Protein 4TKC (pdb70)

Nearest PDB structures (foldseek):
  4pdt-assembly1_A  TM=1.005E+00  e=2.426E-24  Marasmius oreades
  3dzw-assembly1_A  TM=8.911E-01  e=3.370E-08  Narcissus pseudonarcissus
  1msa-assembly1_C  TM=8.892E-01  e=1.231E-07  Galanthus nivalis
  8a9m-assembly1_A  TM=8.196E-01  e=3.771E-08  Hippeastrum hybrid cultivar
  2d04-assembly3_E  TM=8.865E-01  e=3.796E-07  Molineria latifolia

Solvent-accessible surface area: 5626 Å² total; per-residue (Å²): 156,49,88,70,75,72,38,23,38,0,54,42,97,2,56,1,19,81,18,94,0,0,33,3,130,58,47,94,0,21,0,24,0,6,104,134,0,27,0,22,0,30,8,71,112,89,122,102,28,50,39,27,61,74,104,77,1,27,57,0,68,0,30,72,67,0,17,0,5,0,42,19,80,127,46,84,51,15,25,102,9,70,13,88,29,132,86,77,81,6,35,0,28,1,43,70,51,0,17,0,3,0,52,4,140,82,54,132,49,63,52,90,14,118,14,60,66,91

Organism: NCBI:txid181124

Foldseek 3Di:
DADEPDAFKAWAFRKAFARHWHAAPVRFWIFHQHPQRKTFIGGNVPRTQDIDPDPQWGMWGCHPQRKIFTAHPVRHTPDIQPRGDDQDTWMFGCYPQRKTFIAGPPRRTPGISPRSND

B-factor: mean 21.04, std 9.35, range [13.14, 131.83]

Sequence (118 aa):
SYVHPYGSTLPENGVIGRGYALISDSGRVEFRVTDEGNIQLFLDDSRKLWSVDGKNASFVKMQTDGNCVGYDPNGTAVWHTATNGDDHPYNLVCQNDGNLVVYAKGGKAVWHTNTAVV

Secondary structure (DSSP, 8-state):
--B-SSTTEEETTEEEETTEEEE-TTSSEEEEE-TTS-EEEEETTTEEEEEE-SS---EEEE-TTS-EEEE-TTS-EEEE-----S-PPPEEEE-TTS-EEEEEGGGEEEEE------

Structure (mmCIF, N/CA/C/O backbone):
data_4TKC
#
_entry.id   4TKC
#
_cell.length_a   58.420
_cell.length_b   58.420
_cell.length_c   57.732
_cell.angle_alpha   90.00
_cell.angle_beta   90.00
_cell.angle_gamma   120.00
#
_symmetry.space_group_name_H-M   'P 32 2 1'
#
loop_
_entity.id
_entity.type
_entity.pdbx_description
1 polymer 'Mannose recognizing lectin'
2 non-polymer beta-D-mannopyranose
3 non-polymer GLYCEROL
4 non-polymer alpha-D-mannopyranose
5 water water
#
loop_
_atom_site.group_PDB
_atom_site.id
_atom_site.type_symbol
_atom_site.label_atom_id
_atom_site.label_alt_id
_atom_site.label_comp_id
_atom_site.label_asym_id
_atom_site.label_entity_id
_atom_site.label_seq_id
_atom_site.pdbx_PDB_ins_code
_atom_site.Cartn_x
_atom_site.Cartn_y
_atom_site.Cartn_z
_atom_site.occupancy
_atom_site.B_iso_or_equiv
_atom_site.auth_seq_id
_atom_site.auth_comp_id
_atom_site.auth_asym_id
_atom_site.auth_atom_id
_atom_site.pdbx_PDB_model_num
ATOM 1 N N . SER A 1 2 ? -1.096 13.548 21.315 1.00 56.59 1 SER A N 1
ATOM 2 C CA . SER A 1 2 ? -0.654 14.878 20.841 1.00 36.40 1 SER A CA 1
ATOM 3 C C . SER A 1 2 ? 0.448 15.405 21.741 1.00 26.97 1 SER A C 1
ATOM 4 O O . SER A 1 2 ? 0.621 14.967 22.877 1.00 39.81 1 SER A O 1
ATOM 7 N N . TYR A 1 3 ? 1.138 16.401 21.229 1.00 18.25 2 TYR A N 1
ATOM 8 C CA . TYR A 1 3 ? 2.311 16.924 21.867 1.00 18.29 2 TYR A CA 1
ATOM 9 C C . TYR A 1 3 ? 2.021 18.255 22.496 1.00 19.12 2 TYR A C 1
ATOM 10 O O . TYR A 1 3 ? 1.255 19.086 22.011 1.00 20.05 2 TYR A O 1
ATOM 19 N N . VAL A 1 4 ? 2.516 18.368 23.724 1.00 15.57 3 VAL A N 1
ATOM 20 C CA . VAL A 1 4 ? 2.446 19.634 24.424 1.00 15.03 3 VAL A CA 1
ATOM 21 C C . VAL A 1 4 ? 3.530 20.617 23.908 1.00 14.68 3 VAL A C 1
ATOM 22 O O . VAL A 1 4 ? 4.653 20.227 23.645 1.00 14.88 3 VAL A O 1
ATOM 26 N N . HIS A 1 5 ? 3.181 21.902 23.857 1.00 15.52 4 HIS A N 1
ATOM 27 C CA . HIS A 1 5 ? 4.050 22.941 23.324 1.00 15.33 4 HIS A CA 1
ATOM 28 C C . HIS A 1 5 ? 4.436 23.979 24.387 1.00 16.28 4 HIS A C 1
ATOM 29 O O . HIS A 1 5 ? 3.708 24.948 24.588 1.00 19.26 4 HIS A O 1
ATOM 36 N N . PRO A 1 6 ? 5.602 23.768 25.059 1.00 14.26 5 PRO A N 1
ATOM 37 C CA . PRO A 1 6 ? 5.945 24.668 26.178 1.00 13.73 5 PRO A CA 1
ATOM 38 C C . PRO A 1 6 ? 6.645 25.927 25.720 1.00 13.93 5 PRO A C 1
ATOM 39 O O . PRO A 1 6 ? 6.944 26.803 26.523 1.00 15.64 5 PRO A O 1
ATOM 43 N N . TYR A 1 7 ? 6.902 26.005 24.401 1.00 15.26 6 TYR A N 1
ATOM 44 C CA . TYR A 1 7 ? 7.824 27.001 23.862 1.00 15.54 6 TYR A CA 1
ATOM 45 C C . TYR A 1 7 ? 7.315 27.722 22.612 1.00 14.23 6 TYR A C 1
ATOM 46 O O . TYR A 1 7 ? 8.088 28.484 22.005 1.00 16.73 6 TYR A O 1
ATOM 55 N N . GLY A 1 8 ? 6.065 27.491 22.218 1.00 14.70 7 GLY A N 1
ATOM 56 C CA . GLY A 1 8 ? 5.622 27.948 20.878 1.00 14.42 7 GLY A CA 1
ATOM 57 C C . GLY A 1 8 ? 6.543 27.371 19.792 1.00 13.65 7 GLY A C 1
ATOM 58 O O . GLY A 1 8 ? 6.832 26.184 19.753 1.00 15.76 7 GLY A O 1
ATOM 59 N N . SER A 1 9 ? 7.086 28.278 18.981 1.00 15.08 8 SER A N 1
ATOM 60 C CA . SER A 1 9 ? 7.945 27.869 17.865 1.00 14.64 8 SER A CA 1
ATOM 61 C C . SER A 1 9 ? 9.431 27.705 18.142 1.00 13.61 8 SER A C 1
ATOM 62 O O . SER A 1 9 ? 10.189 27.138 17.353 1.00 15.11 8 SER A O 1
ATOM 65 N N . THR A 1 10 ? 9.869 28.181 19.312 1.00 14.87 9 THR A N 1
ATOM 66 C CA . THR A 1 10 ? 11.268 28.484 19.472 1.00 14.79 9 THR A CA 1
ATOM 67 C C . THR A 1 10 ? 11.887 27.935 20.765 1.00 14.94 9 THR A C 1
ATOM 68 O O . THR A 1 10 ? 11.355 28.170 21.867 1.00 16.62 9 THR A O 1
ATOM 72 N N . LEU A 1 11 ? 12.971 27.181 20.627 1.00 14.28 10 LEU A N 1
ATOM 73 C CA . LEU A 1 11 ? 13.753 26.653 21.747 1.00 14.92 10 LEU A CA 1
ATOM 74 C C . LEU A 1 11 ? 14.934 27.571 21.984 1.00 13.71 10 LEU A C 1
ATOM 75 O O . LEU A 1 11 ? 15.869 27.589 21.205 1.00 15.95 10 LEU A O 1
ATOM 80 N N . PRO A 1 12 ? 14.862 28.432 22.996 1.00 14.92 11 PRO A N 1
ATOM 81 C CA . PRO A 1 12 ? 15.999 29.294 23.336 1.00 15.37 11 PRO A CA 1
ATOM 82 C C . PRO A 1 12 ? 17.106 28.552 24.117 1.00 14.08 11 PRO A C 1
ATOM 83 O O . PRO A 1 12 ? 16.967 27.366 24.394 1.00 15.20 11 PRO A O 1
ATOM 87 N N . GLU A 1 13 ? 18.238 29.224 24.336 1.00 14.78 12 GLU A N 1
ATOM 88 C CA . GLU A 1 13 ? 19.283 28.671 25.216 1.00 14.46 12 GLU A CA 1
ATOM 89 C C . GLU A 1 13 ? 18.712 28.217 26.555 1.00 13.93 12 GLU A C 1
ATOM 90 O O . GLU A 1 13 ? 17.808 28.850 27.093 1.00 15.86 12 GLU A O 1
ATOM 96 N N . ASN A 1 14 ? 19.168 27.033 26.900 1.00 14.49 13 ASN A N 1
ATOM 97 C CA . ASN A 1 14 ? 18.668 26.280 28.083 1.00 15.78 13 ASN A CA 1
ATOM 98 C C . ASN A 1 14 ? 17.298 25.671 27.890 1.00 15.98 13 ASN A C 1
ATOM 99 O O . ASN A 1 14 ? 16.721 25.094 28.794 1.00 16.48 13 ASN A O 1
ATOM 104 N N . GLY A 1 15 ? 16.751 25.785 26.692 1.00 14.26 14 GLY A N 1
ATOM 105 C CA . GLY A 1 15 ? 15.495 25.154 26.410 1.00 14.48 14 GLY A CA 1
ATOM 106 C C . GLY A 1 15 ? 15.639 23.650 26.208 1.00 13.94 14 GLY A C 1
ATOM 107 O O . GLY A 1 15 ? 16.524 23.203 25.465 1.00 15.46 14 GLY A O 1
ATOM 108 N N . VAL A 1 16 ? 14.632 22.891 26.650 1.00 13.45 15 VAL A N 1
ATOM 109 C CA . VAL A 1 16 ? 14.626 21.462 26.506 1.00 14.22 15 VAL A CA 1
ATOM 110 C C . VAL A 1 16 ? 13.253 20.958 26.122 1.00 14.31 15 VAL A C 1
ATOM 111 O O . VAL A 1 16 ? 12.236 21.339 26.708 1.00 14.73 15 VAL A O 1
ATOM 115 N N . ILE A 1 17 ? 13.244 20.128 25.062 1.00 14.06 16 ILE A N 1
ATOM 116 C CA . ILE A 1 17 ? 12.048 19.364 24.671 1.00 16.03 16 ILE A CA 1
ATOM 117 C C . ILE A 1 17 ? 12.195 17.892 25.019 1.00 15.52 16 ILE A C 1
ATOM 118 O O . ILE A 1 17 ? 13.125 17.241 24.538 1.00 15.92 16 ILE A O 1
ATOM 123 N N . GLY A 1 18 ? 11.340 17.367 25.912 1.00 13.94 17 GLY A N 1
ATOM 124 C CA . GLY A 1 18 ? 11.372 15.957 26.168 1.00 13.95 17 GLY A CA 1
ATOM 125 C C . GLY A 1 18 ? 10.293 15.165 25.450 1.00 14.24 17 GLY A C 1
ATOM 126 O O . GLY A 1 18 ? 9.617 15.720 24.567 1.00 15.26 17 GLY A O 1
ATOM 127 N N . ARG A 1 19 ? 10.219 13.864 25.693 1.00 13.98 18 ARG A N 1
ATOM 128 C CA . ARG A 1 19 ? 9.258 12.966 25.026 1.00 14.22 18 ARG A CA 1
ATOM 129 C C . ARG A 1 19 ? 7.832 13.394 25.299 1.00 15.53 18 ARG A C 1
ATOM 130 O O . ARG A 1 19 ? 7.476 13.656 26.481 1.00 17.04 18 ARG A O 1
ATOM 138 N N . GLY A 1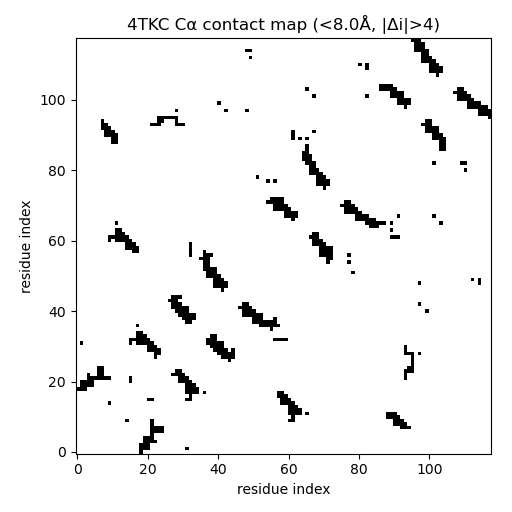 20 ? 7.063 13.541 24.213 1.00 14.71 19 GLY A N 1
ATOM 139 C CA . GLY A 1 20 ? 5.699 14.030 24.301 1.00 16.93 19 GLY A CA 1
ATOM 140 C C . GLY A 1 20 ? 5.542 15.550 24.162 1.00 15.27 19 GLY A C 1
ATOM 141 O O . GLY A 1 20 ? 4.437 16.068 24.336 1.00 16.73 19 GLY A O 1
ATOM 142 N N . TYR A 1 21 ? 6.665 16.252 23.968 1.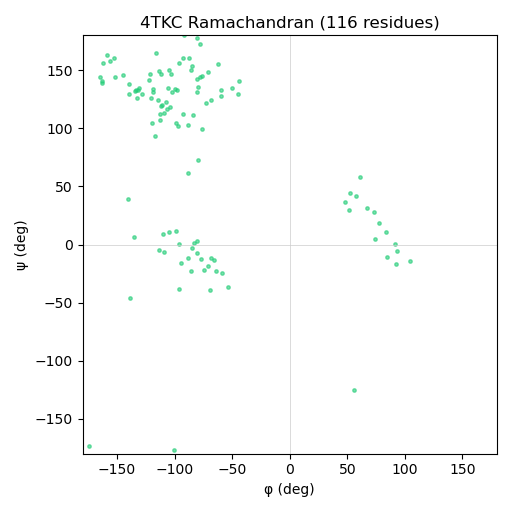00 13.98 20 TYR A N 1
ATOM 143 C CA . TYR A 1 21 ? 6.670 17.693 23.809 1.00 15.13 20 TYR A CA 1
ATOM 144 C C . TYR A 1 21 ? 7.184 18.020 22.400 1.00 14.40 20 TYR A C 1
ATOM 145 O O . TYR A 1 21 ? 7.893 17.208 21.800 1.00 15.39 20 TYR A O 1
ATOM 154 N N . ALA A 1 22 ? 6.956 19.261 22.004 1.00 15.89 21 ALA A N 1
ATOM 155 C CA . ALA A 1 22 ? 7.286 19.682 20.612 1.00 15.67 21 ALA A CA 1
ATOM 156 C C . ALA A 1 22 ? 7.355 21.187 20.498 1.00 14.04 21 ALA A C 1
ATOM 157 O O . ALA A 1 22 ? 6.674 21.900 21.264 1.00 15.41 21 ALA A O 1
ATOM 159 N N . LEU A 1 23 ? 8.100 21.680 19.492 1.00 15.77 22 LEU A N 1
ATOM 160 C CA . LEU A 1 23 ? 7.907 23.041 19.002 1.00 14.54 22 LEU A CA 1
ATOM 161 C C . LEU A 1 23 ? 6.781 22.968 17.957 1.00 14.84 22 LEU A C 1
ATOM 162 O O . LEU A 1 23 ? 6.643 21.950 17.284 1.00 16.60 22 LEU A O 1
ATOM 167 N N . ILE A 1 24 ? 6.043 24.065 17.839 1.00 14.78 23 ILE A N 1
ATOM 168 C CA . ILE A 1 24 ? 4.970 24.186 1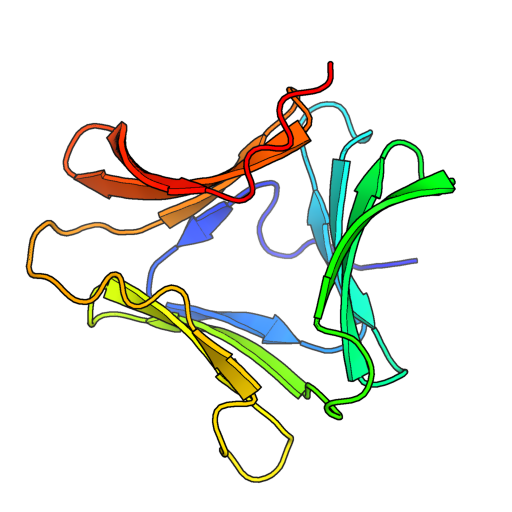6.845 1.00 15.78 23 ILE A CA 1
ATOM 169 C C . ILE A 1 24 ? 5.086 25.534 16.145 1.00 15.43 23 ILE A C 1
ATOM 170 O O . ILE A 1 24 ? 5.378 26.552 16.736 1.00 16.59 23 ILE A O 1
ATOM 175 N N . SER A 1 25 ? 4.992 25.494 14.813 1.00 15.39 24 SER A N 1
ATOM 176 C CA . SER A 1 25 ? 4.950 26.733 14.018 1.00 17.53 24 SER A CA 1
ATOM 177 C C . SER A 1 25 ? 3.715 27.557 14.381 1.00 15.59 24 SER A C 1
ATOM 178 O O . SER A 1 25 ? 2.676 27.007 14.802 1.00 16.90 24 SER A O 1
ATOM 181 N N . ASP A 1 26 ? 3.813 28.865 14.149 1.00 15.70 25 ASP A N 1
ATOM 182 C CA . ASP A 1 26 ? 2.682 29.755 14.355 1.00 16.71 25 ASP A CA 1
ATOM 183 C C . ASP A 1 26 ? 1.445 29.275 13.599 1.00 17.30 25 ASP A C 1
ATOM 184 O O . ASP A 1 26 ? 0.317 29.385 14.067 1.00 18.00 25 ASP A O 1
ATOM 189 N N . SER A 1 27 ? 1.679 28.721 12.416 1.00 18.70 26 SER A N 1
ATOM 190 C CA . SER A 1 27 ? 0.611 28.239 11.551 1.00 18.64 26 SER A CA 1
ATOM 191 C C . SER A 1 27 ? -0.065 26.985 12.076 1.00 19.62 26 SER A C 1
ATOM 192 O O . SER A 1 27 ? -1.158 26.633 11.620 1.00 20.33 26 SER A O 1
ATOM 195 N N . GLY A 1 28 ? 0.605 26.279 12.996 1.00 16.56 27 GLY A N 1
ATOM 196 C CA . GLY A 1 28 ? 0.110 24.976 13.416 1.00 17.55 27 GLY A CA 1
ATOM 197 C C . GLY A 1 28 ? 0.513 23.796 12.543 1.00 15.80 27 GLY A C 1
ATOM 198 O O . GLY A 1 28 ? 0.221 22.639 12.890 1.00 17.65 27 GLY A O 1
ATOM 199 N N . ARG A 1 29 ? 1.084 24.079 11.359 1.00 17.18 28 ARG A N 1
ATOM 200 C CA . ARG A 1 29 ? 1.316 23.017 10.351 1.00 15.96 28 ARG A CA 1
ATOM 201 C C . ARG A 1 29 ? 2.626 22.276 10.542 1.00 15.80 28 ARG A C 1
ATOM 202 O O . ARG A 1 29 ? 2.732 21.123 10.143 1.00 18.23 28 ARG A O 1
ATOM 210 N N . VAL A 1 30 ? 3.593 22.896 11.216 1.00 17.32 29 VAL A N 1
ATOM 211 C CA . VAL A 1 30 ? 4.933 22.332 11.257 1.00 17.11 29 VAL A CA 1
ATOM 212 C C . VAL A 1 30 ? 5.273 22.077 12.735 1.00 14.54 29 VAL A C 1
ATOM 213 O O . VAL A 1 30 ? 5.131 22.986 13.540 1.00 16.05 29 VAL A O 1
ATOM 217 N N . GLU A 1 31 ? 5.658 20.840 13.042 1.00 16.83 30 GLU A N 1
ATOM 218 C CA . GLU A 1 31 ? 5.858 20.418 14.432 1.00 15.94 30 GLU A CA 1
ATOM 219 C C . GLU A 1 31 ? 7.160 19.646 14.511 1.00 14.87 30 GLU A C 1
ATOM 220 O O . GLU A 1 31 ? 7.379 18.643 13.814 1.00 16.38 30 GLU A O 1
ATOM 226 N N . PHE A 1 32 ? 7.967 20.018 15.513 1.00 15.20 31 PHE A N 1
ATOM 227 C CA . PHE A 1 32 ? 9.252 19.405 15.782 1.00 13.93 31 PHE A CA 1
ATOM 228 C C . PHE A 1 32 ? 9.109 18.667 17.118 1.00 14.42 31 PHE A C 1
ATOM 229 O O . PHE A 1 32 ? 9.055 19.267 18.209 1.00 16.30 31 PHE A O 1
ATOM 237 N N . ARG A 1 33 ? 9.054 17.345 17.018 1.00 15.08 32 ARG A N 1
ATOM 238 C CA . ARG A 1 33 ? 8.638 16.477 18.121 1.00 16.11 32 ARG A CA 1
ATOM 239 C C . ARG A 1 33 ? 9.776 15.644 18.649 1.00 15.67 32 ARG A C 1
ATOM 240 O O . ARG A 1 33 ? 10.591 15.116 17.885 1.00 16.17 32 ARG A O 1
ATOM 248 N N . VAL A 1 34 ? 9.738 15.375 19.965 1.00 15.60 33 VAL A N 1
ATOM 249 C CA . VAL A 1 34 ? 10.486 14.253 20.516 1.00 16.58 33 VAL A CA 1
ATOM 250 C C . VAL A 1 34 ? 9.447 13.216 20.976 1.00 17.66 33 VAL A C 1
ATOM 251 O O . VAL A 1 34 ? 8.514 13.552 21.729 1.00 17.20 33 VAL A O 1
ATOM 255 N N . THR A 1 35 ? 9.514 12.014 20.388 1.00 18.31 34 THR A N 1
ATOM 256 C CA . THR A 1 35 ? 8.425 11.040 20.525 1.00 16.69 34 THR A CA 1
ATOM 257 C C . THR A 1 35 ? 8.656 10.092 21.681 1.00 18.36 34 THR A C 1
ATOM 258 O O . THR A 1 35 ? 9.798 9.894 22.120 1.00 18.27 34 THR A O 1
ATOM 262 N N . ASP A 1 36 ? 7.571 9.467 22.132 1.00 19.77 35 ASP A N 1
ATOM 263 C CA . ASP A 1 36 ? 7.677 8.449 23.194 1.00 20.36 35 ASP A CA 1
ATOM 264 C C . ASP A 1 36 ? 8.496 7.253 22.696 1.00 22.33 35 ASP A C 1
ATOM 265 O O . ASP A 1 36 ? 9.097 6.550 23.488 1.00 28.10 35 ASP A O 1
ATOM 270 N N . GLU A 1 37 ? 8.565 7.083 21.370 1.00 23.10 36 GLU A N 1
ATOM 271 C CA . GLU A 1 37 ? 9.372 6.035 20.753 1.00 21.26 36 GLU A CA 1
ATOM 272 C C . GLU A 1 37 ? 10.864 6.461 20.669 1.00 24.18 36 GLU A C 1
ATOM 273 O O . GLU A 1 37 ? 11.694 5.708 20.177 1.00 30.06 36 GLU A O 1
ATOM 279 N N . GLY A 1 38 ? 11.199 7.641 21.204 1.00 18.48 37 GLY A N 1
ATOM 280 C CA . GLY A 1 38 ? 12.578 8.139 21.194 1.00 20.23 37 GLY A CA 1
ATOM 281 C C . GLY A 1 38 ? 13.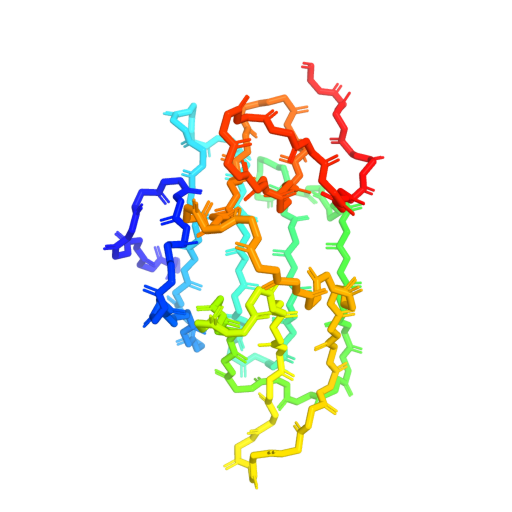068 8.618 19.837 1.00 16.91 37 GLY A C 1
ATOM 282 O O . GLY A 1 38 ? 14.274 8.679 19.576 1.00 17.49 37 GLY A O 1
ATOM 283 N N . ASN A 1 39 ? 12.131 9.075 19.016 1.00 15.99 38 ASN A N 1
ATOM 284 C CA . ASN A 1 39 ? 12.541 9.696 17.778 1.00 16.45 38 ASN A CA 1
ATOM 285 C C . ASN A 1 39 ? 12.423 11.212 17.783 1.00 16.50 38 ASN A C 1
ATOM 286 O O . ASN A 1 39 ? 11.603 11.777 18.505 1.00 19.09 38 ASN A O 1
ATOM 291 N N . ILE A 1 40 ? 13.293 11.858 17.012 1.00 16.67 39 ILE A N 1
ATOM 292 C CA . ILE A 1 40 ? 13.301 13.303 16.851 1.00 16.35 39 ILE A CA 1
ATOM 293 C C . ILE A 1 40 ? 12.819 13.613 15.418 1.00 17.60 39 ILE A C 1
ATOM 294 O O . ILE A 1 40 ? 13.440 13.193 14.426 1.00 17.22 39 ILE A O 1
ATOM 299 N N . GLN A 1 41 ? 11.646 14.238 15.332 1.00 16.21 40 GLN A N 1
ATOM 300 C CA . GLN A 1 41 ? 10.943 14.272 14.020 1.00 16.16 40 GLN A CA 1
ATOM 301 C C . GLN A 1 41 ? 10.302 15.620 13.765 1.00 16.56 40 GLN A C 1
ATOM 302 O O . GLN A 1 41 ? 9.622 16.192 14.616 1.00 19.74 40 GLN A O 1
ATOM 308 N N . LEU A 1 42 ? 10.449 16.057 12.511 1.00 18.74 41 LEU A N 1
ATOM 309 C CA . LEU A 1 42 ? 9.866 17.293 12.033 1.00 17.19 41 LEU A CA 1
ATOM 310 C C . LEU A 1 42 ? 8.772 16.870 11.058 1.00 15.76 41 LEU A C 1
ATOM 311 O O . LEU A 1 42 ? 9.056 16.287 9.987 1.00 15.36 41 LEU A O 1
ATOM 316 N N . PHE A 1 43 ? 7.532 17.250 11.353 1.00 16.59 42 PHE A N 1
ATOM 317 C CA . PHE A 1 43 ? 6.360 16.836 10.571 1.00 16.62 42 PHE A CA 1
ATOM 318 C C . PHE A 1 43 ? 5.605 18.042 10.035 1.00 13.66 42 PHE A C 1
ATOM 319 O O . PHE A 1 43 ? 5.505 19.100 10.650 1.00 17.52 42 PHE A O 1
ATOM 327 N N . LEU A 1 44 ? 5.130 17.880 8.808 1.00 16.50 43 LEU A N 1
ATOM 328 C CA . LEU A 1 44 ? 4.166 18.793 8.176 1.00 17.79 43 LEU A CA 1
ATOM 329 C C . LEU A 1 44 ? 2.763 18.170 8.210 1.00 18.17 43 LEU A C 1
ATOM 330 O O . LEU A 1 44 ? 2.567 17.045 7.708 1.00 19.52 43 LEU A O 1
ATOM 335 N N . ASP A 1 45 ? 1.783 18.953 8.659 1.00 20.10 44 ASP A N 1
ATOM 336 C CA . ASP A 1 45 ? 0.376 18.549 8.701 1.00 17.36 44 ASP A CA 1
ATOM 337 C C . ASP A 1 45 ? 0.135 17.173 9.316 1.00 20.66 44 ASP A C 1
ATOM 338 O O . ASP A 1 45 ? -0.762 16.453 8.882 1.00 21.29 44 ASP A O 1
ATOM 343 N N . ASP A 1 46 ? 0.922 16.831 10.343 1.00 21.78 45 ASP A N 1
ATOM 344 C CA . ASP A 1 46 ? 0.789 15.539 11.039 1.00 21.23 45 ASP A CA 1
ATOM 345 C C . ASP A 1 46 ? 0.790 14.365 10.032 1.00 25.31 45 ASP A C 1
ATOM 346 O O . ASP A 1 46 ? 0.328 13.278 10.338 1.00 39.15 45 ASP A O 1
ATOM 351 N N . SER A 1 47 ? 1.475 14.557 8.909 1.00 20.21 46 SER A N 1
ATOM 352 C CA . SER A 1 47 ? 1.363 13.635 7.786 1.00 29.20 46 SER A CA 1
ATOM 353 C C . SER A 1 47 ? 2.739 13.367 7.146 1.00 26.14 46 SER A C 1
ATOM 354 O O . SER A 1 47 ? 3.141 12.219 6.931 1.00 31.33 46 SER A O 1
ATOM 357 N N . ARG A 1 48 ? 3.493 14.427 6.921 1.00 21.67 47 ARG A N 1
ATOM 358 C CA . ARG A 1 48 ? 4.706 14.342 6.090 1.00 22.27 47 ARG A CA 1
ATOM 359 C C . ARG A 1 48 ? 5.963 14.566 6.944 1.00 18.67 47 ARG A C 1
ATOM 360 O O . ARG A 1 48 ? 6.141 15.634 7.505 1.00 21.22 47 ARG A O 1
ATOM 368 N N . LYS A 1 49 ? 6.767 13.509 7.099 1.00 20.80 48 LYS A N 1
ATOM 369 C CA . LYS A 1 49 ? 8.027 13.572 7.853 1.00 22.46 48 LYS A CA 1
ATOM 370 C C . LYS A 1 49 ? 9.087 14.277 7.021 1.00 18.94 48 LYS A C 1
ATOM 371 O O . LYS A 1 49 ? 9.603 13.735 6.038 1.00 25.16 48 LYS A O 1
ATOM 377 N N . LEU A 1 50 ? 9.281 15.548 7.322 1.00 18.80 49 LEU A N 1
ATOM 378 C CA . LEU A 1 50 ? 10.245 16.387 6.612 1.00 19.23 49 LEU A CA 1
ATOM 379 C C . LEU A 1 50 ? 11.688 15.995 6.891 1.00 18.86 49 LEU A C 1
ATOM 380 O O . LEU A 1 50 ? 12.573 16.095 6.047 1.00 19.58 49 LEU A O 1
ATOM 385 N N . TRP A 1 51 ? 11.940 15.646 8.158 1.00 16.90 50 TRP A N 1
ATOM 386 C CA . TRP A 1 51 ? 13.298 15.444 8.644 1.00 17.47 50 TRP A CA 1
ATOM 387 C C . TRP A 1 51 ? 13.204 14.672 9.940 1.00 17.46 50 TRP A C 1
ATOM 388 O O . TRP A 1 51 ? 12.232 14.832 10.664 1.00 18.03 50 TRP A O 1
ATOM 399 N N . SER A 1 52 ? 14.130 13.736 10.135 1.00 19.41 51 SER A N 1
ATOM 400 C CA . SER A 1 52 ? 14.138 13.005 11.399 1.00 15.65 51 SER A CA 1
ATOM 401 C C . SER A 1 52 ? 15.474 12.416 11.761 1.00 17.30 51 SER A C 1
ATOM 402 O O . SER A 1 52 ? 16.332 12.232 10.942 1.00 21.64 51 SER A O 1
ATOM 405 N N . VAL A 1 53 ? 15.618 12.172 13.080 1.00 17.27 52 VAL A N 1
ATOM 406 C CA . VAL A 1 53 ? 16.654 11.283 13.622 1.00 18.81 52 VAL A CA 1
ATOM 407 C C . VAL A 1 53 ? 15.914 10.163 14.363 1.00 18.75 52 VAL A C 1
ATOM 408 O O . VAL A 1 53 ? 15.360 10.371 15.441 1.00 17.75 52 VAL A O 1
ATOM 412 N N . ASP A 1 54 ? 15.869 8.988 13.752 1.00 19.22 53 ASP A N 1
ATOM 413 C CA . ASP A 1 54 ? 15.050 7.888 14.243 1.00 19.92 53 ASP A CA 1
ATOM 414 C C . ASP A 1 54 ? 15.930 6.749 14.724 1.00 18.22 53 ASP A C 1
ATOM 415 O O . ASP A 1 54 ? 17.057 6.617 14.295 1.00 20.03 53 ASP A O 1
ATOM 420 N N . GLY A 1 55 ? 15.449 6.015 15.722 1.00 17.54 54 GLY A N 1
ATOM 421 C CA . GLY A 1 55 ? 16.101 4.787 16.120 1.00 20.44 54 GLY A CA 1
ATOM 422 C C . GLY A 1 55 ? 17.123 4.910 17.245 1.00 19.27 54 GLY A C 1
ATOM 423 O O . GLY A 1 55 ? 17.829 3.950 17.535 1.00 21.42 54 GLY A O 1
ATOM 424 N N . LYS A 1 56 ? 17.393 6.142 17.658 1.00 18.16 55 LYS A N 1
ATOM 425 C CA . LYS A 1 56 ? 18.445 6.361 18.666 1.00 19.09 55 LYS A CA 1
ATOM 426 C C . LYS A 1 56 ? 18.008 6.553 20.128 1.00 15.92 55 LYS A C 1
ATOM 427 O O . LYS A 1 56 ? 18.853 6.840 20.974 1.00 18.54 55 LYS A O 1
ATOM 433 N N . ASN A 1 57 ? 16.742 6.274 20.430 1.00 15.69 56 ASN A N 1
ATOM 434 C CA . ASN A 1 57 ? 16.270 6.338 21.837 1.00 15.84 56 ASN A CA 1
ATOM 435 C C . ASN A 1 57 ? 16.507 7.721 22.442 1.00 16.58 56 ASN A C 1
ATOM 436 O O . ASN A 1 57 ? 16.896 7.844 23.626 1.00 17.18 56 ASN A O 1
ATOM 441 N N . ALA A 1 58 ? 16.238 8.776 21.673 1.00 17.19 57 ALA A N 1
ATOM 442 C CA . ALA A 1 58 ? 16.317 10.130 22.193 1.00 16.53 57 ALA A CA 1
ATOM 443 C C . ALA A 1 58 ? 15.354 10.331 23.363 1.00 14.52 57 ALA A C 1
ATOM 444 O O . ALA A 1 58 ? 14.189 9.896 23.306 1.00 17.19 57 ALA A O 1
ATOM 446 N N . SER A 1 59 ? 15.882 10.944 24.438 1.00 14.86 58 SER A N 1
ATOM 447 C CA . SER A 1 59 ? 15.076 11.377 25.564 1.00 15.65 58 SER A CA 1
ATOM 448 C C . SER A 1 59 ? 14.694 12.861 25.471 1.00 14.51 58 SER A C 1
ATOM 449 O O . SER A 1 59 ? 13.601 13.271 25.884 1.00 16.13 58 SER A O 1
ATOM 452 N N . PHE A 1 60 ? 15.615 13.690 25.006 1.00 14.14 59 PHE A N 1
ATOM 453 C CA . PHE A 1 60 ? 15.329 15.115 24.955 1.00 13.89 59 PHE A CA 1
ATOM 454 C C . PHE A 1 60 ? 16.266 15.806 23.940 1.00 13.52 59 PHE A C 1
ATOM 455 O O . PHE A 1 60 ? 17.342 15.293 23.656 1.00 13.80 59 PHE A O 1
ATOM 463 N N . VAL A 1 61 ? 15.864 17.016 23.553 1.00 13.63 60 VAL A N 1
ATOM 464 C CA . VAL A 1 61 ? 16.673 17.944 22.769 1.00 13.54 60 VAL A CA 1
ATOM 465 C C . VAL A 1 61 ? 16.904 19.225 23.578 1.00 13.24 60 VAL A C 1
ATOM 466 O O . VAL A 1 61 ? 15.962 19.745 24.171 1.00 15.31 60 VAL A O 1
ATOM 470 N N . LYS A 1 62 ? 18.147 19.702 23.608 1.00 13.74 61 LYS A N 1
ATOM 471 C CA . LYS A 1 62 ? 18.487 20.889 24.357 1.00 13.23 61 LYS A CA 1
ATOM 472 C C . LYS A 1 62 ? 19.242 21.843 23.430 1.00 13.65 61 LYS A C 1
ATOM 473 O O . LYS A 1 62 ? 20.290 21.473 22.866 1.00 15.38 61 LYS A O 1
ATOM 479 N N . MET A 1 63 ? 18.760 23.087 23.420 1.00 13.74 62 MET A N 1
ATOM 480 C CA . MET A 1 63 ? 19.459 24.199 22.768 1.00 14.54 62 MET A CA 1
ATOM 481 C C . MET A 1 63 ? 20.400 24.776 23.831 1.00 14.77 62 MET A C 1
ATOM 482 O O . MET A 1 63 ? 19.928 25.374 24.832 1.00 15.52 62 MET A O 1
ATOM 487 N N . GLN A 1 64 ? 21.674 24.466 23.740 1.00 13.65 63 GLN A N 1
ATOM 488 C CA . GLN A 1 64 ? 22.587 24.736 24.852 1.00 15.30 63 GLN A CA 1
ATOM 489 C C . GLN A 1 64 ? 23.191 26.130 24.827 1.00 15.83 63 GLN A C 1
ATOM 490 O O . GLN A 1 64 ? 23.373 26.750 23.749 1.00 16.08 63 GLN A O 1
ATOM 496 N N . THR A 1 65 ? 23.674 26.537 26.005 1.00 15.39 64 THR A N 1
ATOM 497 C CA . THR A 1 65 ? 24.349 27.816 26.107 1.00 17.58 64 THR A CA 1
ATOM 498 C C . THR A 1 65 ? 25.712 27.846 25.374 1.00 17.48 64 THR A C 1
ATOM 499 O O . THR A 1 65 ? 26.245 28.936 25.148 1.00 21.77 64 THR A O 1
ATOM 503 N N . ASP A 1 66 ? 26.245 26.690 24.948 1.00 15.37 65 ASP A N 1
ATOM 504 C CA . ASP A 1 66 ? 27.428 26.706 24.061 1.00 15.37 65 ASP A CA 1
ATOM 505 C C . ASP A 1 66 ? 27.119 26.912 22.571 1.00 16.77 65 ASP A C 1
ATOM 506 O O . ASP A 1 66 ? 28.059 26.966 21.780 1.00 20.55 65 ASP A O 1
ATOM 511 N N . GLY A 1 67 ? 25.828 27.084 22.245 1.00 16.28 66 GLY A N 1
ATOM 512 C CA . GLY A 1 67 ? 25.418 27.269 20.838 1.00 16.60 66 GLY A CA 1
ATOM 513 C C . GLY A 1 67 ? 25.057 25.971 20.171 1.00 15.75 66 GLY A C 1
ATOM 514 O O . GLY A 1 67 ? 24.619 25.988 19.020 1.00 17.34 66 GLY A O 1
ATOM 515 N N . ASN A 1 68 ? 25.453 24.849 20.738 1.00 14.26 67 ASN A N 1
ATOM 516 C CA . ASN A 1 68 ? 25.154 23.538 20.166 1.00 14.43 67 ASN A CA 1
ATOM 517 C C . ASN A 1 68 ? 23.734 23.127 20.490 1.00 14.53 67 ASN A C 1
ATOM 518 O O . ASN A 1 68 ? 23.315 23.294 21.630 1.00 16.59 67 ASN A O 1
ATOM 523 N N . CYS A 1 69 ? 23.002 22.602 19.507 1.00 13.97 68 CYS A N 1
ATOM 524 C CA . CYS A 1 69 ? 21.693 22.013 19.714 1.00 14.64 68 CYS A CA 1
ATOM 525 C C . CYS A 1 69 ? 21.793 20.496 19.660 1.00 15.28 68 CYS A C 1
ATOM 526 O O . CYS A 1 69 ? 22.257 19.945 18.666 1.00 15.95 68 CYS A O 1
ATOM 529 N N . VAL A 1 70 ? 21.444 19.830 20.776 1.00 16.62 69 VAL A N 1
ATOM 530 C CA . VAL A 1 70 ? 21.873 18.462 20.998 1.00 13.88 69 VAL A CA 1
ATOM 531 C C . VAL A 1 70 ? 20.691 17.625 21.408 1.00 13.21 69 VAL A C 1
ATOM 532 O O . VAL A 1 70 ? 19.985 17.976 22.353 1.00 15.45 69 VAL A O 1
ATOM 536 N N . GLY A 1 71 ? 20.576 16.440 20.813 1.00 13.52 70 GLY A N 1
ATOM 537 C CA . GLY A 1 71 ? 19.644 15.415 21.272 1.00 13.64 70 GLY A CA 1
ATOM 538 C C . GLY A 1 71 ? 20.415 14.390 22.103 1.00 14.42 70 GLY A C 1
ATOM 539 O O . GLY A 1 71 ? 21.575 14.068 21.806 1.00 16.36 70 GLY A O 1
ATOM 540 N N . TYR A 1 72 ? 19.833 14.038 23.269 1.00 14.14 71 TYR A N 1
ATOM 541 C CA . TYR A 1 72 ? 20.461 13.111 24.232 1.00 15.14 71 TYR A CA 1
ATOM 542 C C . TYR A 1 72 ? 19.583 11.906 24.493 1.00 14.66 71 TYR A C 1
ATOM 543 O O . TYR A 1 72 ? 18.363 12.027 24.545 1.00 15.82 71 TYR A O 1
ATOM 552 N N . ASP A 1 73 ? 20.201 10.755 24.725 1.00 13.86 72 ASP A N 1
ATOM 553 C CA . ASP A 1 73 ? 19.448 9.581 25.201 1.00 14.83 72 ASP A CA 1
ATOM 554 C C . ASP A 1 73 ? 19.229 9.732 26.755 1.00 13.42 72 ASP A C 1
ATOM 555 O O . ASP A 1 73 ? 19.678 10.728 27.369 1.00 15.47 72 ASP A O 1
ATOM 560 N N . PRO A 1 74 ? 18.517 8.779 27.392 1.00 16.16 73 PRO A N 1
ATOM 561 C CA . PRO A 1 74 ? 18.251 8.947 28.851 1.00 17.13 73 PRO A CA 1
ATOM 562 C C . PRO A 1 74 ? 19.509 8.877 29.683 1.00 17.70 73 PRO A C 1
ATOM 563 O O . PRO A 1 74 ? 19.423 9.167 30.887 1.00 22.28 73 PRO A O 1
ATOM 567 N N . ASN A 1 75 ? 20.627 8.436 29.151 1.00 17.98 74 ASN A N 1
ATOM 568 C CA . ASN A 1 75 ? 21.874 8.271 29.863 1.00 21.89 74 ASN A CA 1
ATOM 569 C C . ASN A 1 75 ? 22.797 9.476 29.680 1.00 21.68 74 ASN A C 1
ATOM 570 O O . ASN A 1 75 ? 23.925 9.447 30.134 1.00 25.55 74 ASN A O 1
ATOM 575 N N . GLY A 1 76 ? 22.334 10.480 28.928 1.00 19.00 75 GLY A N 1
ATOM 576 C CA . GLY A 1 76 ? 23.111 11.685 28.668 1.00 19.39 75 GLY A CA 1
ATOM 577 C C . GLY A 1 76 ? 24.102 11.564 27.515 1.00 16.22 75 GLY A C 1
ATOM 578 O O . GLY A 1 76 ? 24.990 12.404 27.372 1.00 20.97 75 GLY A O 1
ATOM 579 N N . THR A 1 77 ? 23.992 10.484 26.740 1.00 17.54 76 THR A N 1
ATOM 580 C CA . THR A 1 77 ? 24.795 10.318 25.507 1.00 16.59 76 THR A CA 1
ATOM 581 C C . THR A 1 77 ? 24.166 11.100 24.360 1.00 14.29 76 THR A C 1
ATOM 582 O O . THR A 1 77 ? 22.970 11.022 24.165 1.00 16.61 76 THR A O 1
ATOM 586 N N . ALA A 1 78 ? 24.986 11.884 23.659 1.00 14.00 77 ALA A N 1
ATOM 587 C CA . ALA A 1 78 ? 24.502 12.641 22.487 1.00 15.83 77 ALA A CA 1
ATOM 588 C C . ALA A 1 78 ? 24.127 11.731 21.311 1.00 14.59 77 ALA A C 1
ATOM 589 O O . ALA A 1 78 ? 24.879 10.820 21.001 1.00 18.32 77 ALA A O 1
ATOM 591 N N . VAL A 1 79 ? 22.889 11.860 20.845 1.00 15.37 78 VAL A N 1
ATOM 592 C CA . VAL A 1 79 ? 22.452 11.093 19.680 1.00 15.62 78 VAL A CA 1
ATOM 593 C C . VAL A 1 79 ? 22.260 11.951 18.430 1.00 15.36 78 VAL A C 1
ATOM 594 O O . VAL A 1 79 ? 22.018 11.425 17.343 1.00 18.83 78 VAL A O 1
ATOM 598 N N . TRP A 1 80 ? 22.371 13.265 18.569 1.00 15.75 79 TRP A N 1
ATOM 599 C CA . TRP A 1 80 ? 22.213 14.208 17.419 1.00 14.86 79 TRP A CA 1
ATOM 600 C C . TRP A 1 80 ? 22.809 15.540 17.827 1.00 14.54 79 TRP A C 1
ATOM 601 O O . TRP A 1 80 ? 22.693 15.923 18.997 1.00 15.77 79 TRP A O 1
ATOM 612 N N . HIS A 1 81 ? 23.530 16.233 16.969 1.00 15.91 80 HIS A N 1
ATOM 613 C CA . HIS A 1 81 ? 23.920 17.590 17.276 1.00 16.15 80 HIS A CA 1
ATOM 614 C C . HIS A 1 81 ? 24.106 18.398 16.006 1.00 16.29 80 HIS A C 1
ATOM 615 O O . HIS A 1 81 ? 24.447 17.865 14.949 1.00 18.60 80 HIS A O 1
ATOM 622 N N . THR A 1 82 ? 23.729 19.662 16.090 1.00 15.41 81 THR A N 1
ATOM 623 C CA . THR A 1 82 ? 23.870 20.624 14.989 1.00 15.89 81 THR A CA 1
ATOM 624 C C . THR A 1 82 ? 25.299 21.142 14.799 1.00 16.32 81 THR A C 1
ATOM 625 O O . THR A 1 82 ? 25.629 21.673 13.728 1.00 19.15 81 THR A O 1
ATOM 629 N N . ALA A 1 83 ? 26.183 20.892 15.756 1.00 18.22 82 ALA A N 1
ATOM 630 C CA . ALA A 1 83 ? 27.581 21.335 15.667 1.00 16.39 82 ALA A CA 1
ATOM 631 C C . ALA A 1 83 ? 27.716 22.829 15.364 1.00 18.31 82 ALA A C 1
ATOM 632 O O . ALA A 1 83 ? 28.580 23.264 14.613 1.00 20.66 82 ALA A O 1
ATOM 634 N N . THR A 1 84 ? 26.902 23.603 16.064 1.00 15.81 83 THR A N 1
ATOM 635 C CA . THR A 1 84 ? 26.794 25.017 15.891 1.00 15.47 83 THR A CA 1
ATOM 636 C C . THR A 1 84 ? 27.470 25.851 16.989 1.00 16.39 83 THR A C 1
ATOM 637 O O . THR A 1 84 ? 27.315 27.089 17.000 1.00 17.95 83 THR A O 1
ATOM 641 N N . ASN A 1 85 ? 28.266 25.175 17.837 1.00 17.00 84 ASN A N 1
ATOM 642 C CA . ASN A 1 85 ? 28.978 25.766 18.976 1.00 17.66 84 ASN A CA 1
ATOM 643 C C . ASN A 1 85 ? 29.633 27.061 18.532 1.00 15.74 84 ASN A C 1
ATOM 644 O O . ASN A 1 85 ? 30.335 27.076 17.527 1.00 17.63 84 ASN A O 1
ATOM 649 N N . GLY A 1 86 ? 29.410 28.124 19.272 1.00 17.47 85 GLY A N 1
ATOM 650 C CA . GLY A 1 86 ? 30.057 29.382 19.030 1.00 18.00 85 GLY A CA 1
ATOM 651 C C . GLY A 1 86 ? 29.710 30.390 20.111 1.00 17.85 85 GLY A C 1
ATOM 652 O O . GLY A 1 86 ? 28.988 30.088 21.083 1.00 19.49 85 GLY A O 1
ATOM 653 N N . ASP A 1 87 ? 30.160 31.624 19.882 1.00 18.36 86 ASP A N 1
ATOM 654 C CA . ASP A 1 87 ? 30.013 32.715 20.846 1.00 19.27 86 ASP A CA 1
ATOM 655 C C . ASP A 1 87 ? 29.008 33.799 20.400 1.00 16.96 86 ASP A C 1
ATOM 656 O O . ASP A 1 87 ? 28.882 34.824 21.073 1.00 21.77 86 ASP A O 1
ATOM 661 N N . ASP A 1 88 ? 28.261 33.541 19.319 1.00 18.25 87 ASP A N 1
ATOM 662 C CA . ASP A 1 88 ? 27.337 34.542 18.751 1.00 18.83 87 ASP A CA 1
ATOM 663 C C . ASP A 1 88 ? 25.954 34.445 19.421 1.00 17.44 87 ASP A C 1
ATOM 664 O O . ASP A 1 88 ? 24.958 34.204 18.734 1.00 18.61 87 ASP A O 1
ATOM 669 N N . HIS A 1 89 ? 25.929 34.680 20.731 1.00 16.32 88 HIS A N 1
ATOM 670 C CA . HIS A 1 89 ? 24.709 34.630 21.553 1.00 17.20 88 HIS A CA 1
ATOM 671 C C . HIS A 1 89 ? 23.786 35.820 21.238 1.00 16.34 88 HIS A C 1
ATOM 672 O O . HIS A 1 89 ? 24.270 36.913 20.951 1.00 21.12 88 HIS A O 1
ATOM 679 N N . PRO A 1 90 ? 22.458 35.609 21.364 1.00 17.40 89 PRO A N 1
ATOM 680 C CA . PRO A 1 90 ? 21.803 34.353 21.792 1.00 19.67 89 PRO A CA 1
ATOM 681 C C . PRO A 1 90 ? 21.607 33.385 20.637 1.00 15.20 89 PRO A C 1
ATOM 682 O O . PRO A 1 90 ? 21.405 33.830 19.462 1.00 17.41 89 PRO A O 1
ATOM 686 N N . TYR A 1 91 ? 21.540 32.091 20.916 1.00 14.32 90 TYR A N 1
ATOM 687 C CA . TYR A 1 91 ? 21.182 31.058 19.916 1.00 13.76 90 TYR A CA 1
ATOM 688 C C . TYR A 1 91 ? 19.750 30.615 20.145 1.00 13.36 90 TYR A C 1
ATOM 689 O O . TYR A 1 91 ? 19.285 30.558 21.321 1.00 16.72 90 TYR A O 1
ATOM 698 N N . ASN A 1 92 ? 19.037 30.275 19.075 1.00 15.72 91 AS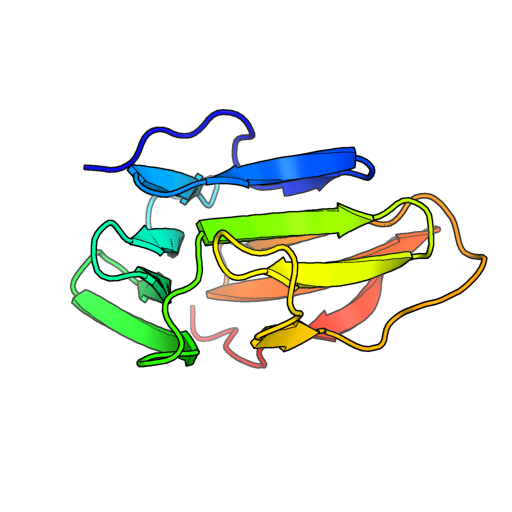N A N 1
ATOM 699 C CA . ASN A 1 92 ? 17.670 29.831 19.180 1.00 17.57 91 ASN A CA 1
ATOM 700 C C . ASN A 1 92 ? 17.423 28.789 18.143 1.00 13.72 91 ASN A C 1
ATOM 701 O O . ASN A 1 92 ? 17.925 28.960 16.988 1.00 16.09 91 ASN A O 1
ATOM 706 N N . LEU A 1 93 ? 16.587 27.802 18.416 1.00 13.84 92 LEU A N 1
ATOM 707 C CA . LEU A 1 93 ? 16.164 26.843 17.386 1.00 13.41 92 LEU A CA 1
ATOM 708 C C . LEU A 1 93 ? 14.721 27.187 17.070 1.00 14.12 92 LEU A C 1
ATOM 709 O O . LEU A 1 93 ? 13.864 27.159 17.969 1.00 13.83 92 LEU A O 1
ATOM 714 N N . VAL A 1 94 ? 14.445 27.485 15.773 1.00 13.69 93 VAL A N 1
ATOM 715 C CA . VAL A 1 94 ? 13.130 27.952 15.407 1.00 13.59 93 VAL A CA 1
ATOM 716 C C . VAL A 1 94 ? 12.446 26.998 14.414 1.00 14.20 93 VAL A C 1
ATOM 717 O O . VAL A 1 94 ? 13.012 26.647 13.336 1.00 16.42 93 VAL A O 1
ATOM 721 N N . CYS A 1 95 ? 11.201 26.650 14.722 1.00 13.51 94 CYS A N 1
ATOM 722 C CA . CYS A 1 95 ? 10.354 25.779 13.889 1.00 16.00 94 CYS A CA 1
ATOM 723 C C . CYS A 1 95 ? 9.456 26.730 13.095 1.00 17.10 94 CYS A C 1
ATOM 724 O O . CYS A 1 95 ? 8.498 27.301 13.663 1.00 15.92 94 CYS A O 1
ATOM 727 N N . GLN A 1 96 ? 9.771 26.896 11.797 1.00 15.47 95 GLN A N 1
ATOM 728 C CA . GLN A 1 96 ? 9.148 27.984 11.013 1.00 16.76 95 GLN A CA 1
ATOM 729 C C . GLN A 1 96 ? 7.930 27.506 10.201 1.00 14.36 95 GLN A C 1
ATOM 730 O O . GLN A 1 96 ? 7.818 26.305 9.869 1.00 16.35 95 GLN A O 1
ATOM 736 N N . ASN A 1 97 ? 7.056 28.469 9.883 1.00 15.66 96 ASN A N 1
ATOM 737 C CA . ASN A 1 97 ? 5.912 28.206 9.037 1.00 16.94 96 ASN A CA 1
ATOM 738 C C . ASN A 1 97 ? 6.295 27.679 7.639 1.00 18.36 96 ASN A C 1
ATOM 739 O O . ASN A 1 97 ? 5.556 26.873 7.089 1.00 18.48 96 ASN A O 1
ATOM 744 N N . ASP A 1 98 ? 7.514 27.989 7.187 1.00 17.29 97 ASP A N 1
ATOM 745 C CA . ASP A 1 98 ? 7.909 27.529 5.843 1.00 17.02 97 ASP A CA 1
ATOM 746 C C . ASP A 1 98 ? 8.359 26.073 5.831 1.00 18.99 97 ASP A C 1
ATOM 747 O O . ASP A 1 98 ? 8.588 25.509 4.712 1.00 20.14 97 ASP A O 1
ATOM 752 N N . GLY A 1 99 ? 8.467 25.493 7.057 1.00 16.97 98 GLY A N 1
ATOM 753 C CA . GLY A 1 99 ? 8.810 24.092 7.167 1.00 17.56 98 GLY A CA 1
ATOM 754 C C . GLY A 1 99 ? 10.242 23.861 7.606 1.00 16.26 98 GLY A C 1
ATOM 755 O O . GLY A 1 99 ? 10.659 22.731 7.902 1.00 16.90 98 GLY A O 1
ATOM 756 N N . ASN A 1 100 ? 11.020 24.927 7.526 1.00 16.59 99 ASN A N 1
ATOM 757 C CA . ASN A 1 100 ? 12.425 24.847 7.858 1.00 15.83 99 ASN A CA 1
ATOM 758 C C . ASN A 1 100 ? 12.591 24.901 9.387 1.00 15.96 99 ASN A C 1
ATOM 759 O O . ASN A 1 100 ? 11.883 25.674 10.054 1.00 15.93 99 ASN A O 1
ATOM 764 N N . LEU A 1 101 ? 13.549 24.121 9.872 1.00 15.38 100 LEU A N 1
ATOM 765 C CA . LEU A 1 101 ? 13.911 24.143 11.326 1.00 15.35 100 LEU A CA 1
ATOM 766 C C . LEU A 1 101 ? 15.338 24.700 11.290 1.00 17.46 100 LEU A C 1
ATOM 767 O O . LEU A 1 101 ? 16.241 24.127 10.646 1.00 15.96 100 LEU A O 1
ATOM 772 N N . VAL A 1 102 ? 15.551 25.796 12.022 1.00 15.14 101 VAL A N 1
ATOM 773 C CA . VAL A 1 102 ? 16.726 26.604 11.891 1.00 13.94 101 VAL A CA 1
ATOM 774 C C . VAL A 1 102 ? 17.362 26.923 13.262 1.00 13.89 101 VAL A C 1
ATOM 775 O O . VAL A 1 102 ? 16.657 27.368 14.177 1.00 15.30 101 VAL A O 1
ATOM 779 N N . VAL A 1 103 ? 18.689 26.748 13.350 1.00 14.33 102 VAL A N 1
ATOM 780 C CA . VAL A 1 103 ? 19.476 27.313 14.485 1.00 14.74 102 VAL A CA 1
ATOM 781 C C . VAL A 1 103 ? 19.979 28.673 14.036 1.00 15.71 102 VAL A C 1
ATOM 782 O O . VAL A 1 103 ? 20.740 28.777 13.046 1.00 17.37 102 VAL A O 1
ATOM 786 N N . TYR A 1 104 ? 19.459 29.706 14.664 1.00 15.09 103 TYR A N 1
ATOM 787 C CA . TYR A 1 104 ? 19.870 31.074 14.471 1.00 16.18 103 TYR A CA 1
ATOM 788 C C . TYR A 1 104 ? 20.856 31.521 15.547 1.00 14.87 103 TYR A C 1
ATOM 789 O O . TYR A 1 104 ? 20.622 31.297 16.762 1.00 16.41 103 TYR A O 1
ATOM 798 N N . ALA A 1 105 ? 21.943 32.158 15.160 1.00 16.73 104 ALA A N 1
ATOM 799 C CA . ALA A 1 105 ? 22.830 32.905 16.021 1.00 19.23 104 ALA A CA 1
ATOM 800 C C . ALA A 1 105 ? 22.377 34.356 16.047 1.00 17.40 104 ALA A C 1
ATOM 801 O O . ALA A 1 105 ? 21.351 34.687 15.443 1.00 17.24 104 ALA A O 1
ATOM 803 N N . LYS A 1 106 ? 23.100 35.185 16.806 1.00 17.91 105 LYS A N 1
ATOM 804 C CA . LYS A 1 106 ? 22.751 36.588 16.962 1.00 19.08 105 LYS A CA 1
ATOM 805 C C . LYS A 1 106 ? 22.364 37.237 15.636 1.00 18.62 105 LYS A C 1
ATOM 806 O O . LYS A 1 106 ? 22.949 36.953 14.599 1.00 21.12 105 LYS A O 1
ATOM 812 N N . GLY A 1 107 ? 21.360 38.1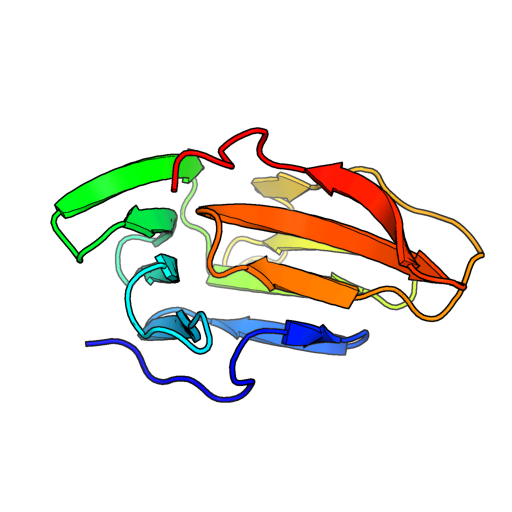03 15.657 1.00 20.80 106 GLY A N 1
ATOM 813 C CA . GLY A 1 107 ? 21.089 38.916 14.486 1.00 20.22 106 GLY A CA 1
ATOM 814 C C . GLY A 1 107 ? 20.373 38.152 13.397 1.00 21.38 106 GLY A C 1
ATOM 815 O O . GLY A 1 107 ? 20.391 38.560 12.250 1.00 28.23 106 GLY A O 1
ATOM 816 N N . GLY A 1 108 ? 19.757 37.027 13.761 1.00 19.78 107 GLY A N 1
ATOM 817 C CA . GLY A 1 108 ? 19.046 36.210 12.781 1.00 22.29 107 GLY A CA 1
ATOM 818 C C . GLY A 1 108 ? 19.933 35.546 11.740 1.00 16.81 107 GLY A C 1
ATOM 819 O O . GLY A 1 108 ? 19.454 35.198 10.684 1.00 19.52 107 GLY A O 1
ATOM 820 N N . LYS A 1 109 ? 21.165 35.208 12.120 1.00 20.58 108 LYS A N 1
ATOM 821 C CA . LYS A 1 109 ? 22.106 34.491 11.260 1.00 18.30 108 LYS A CA 1
ATOM 822 C C . LYS A 1 109 ? 21.866 32.983 11.331 1.00 17.53 108 LYS A C 1
ATOM 823 O O . LYS A 1 109 ? 22.067 32.396 12.401 1.00 19.12 108 LYS A O 1
ATOM 829 N N . ALA A 1 110 ? 21.383 32.380 10.227 1.00 17.11 109 ALA A N 1
ATOM 830 C CA . ALA A 1 110 ? 21.133 30.957 10.198 1.00 15.25 109 ALA A CA 1
ATOM 831 C C . ALA A 1 110 ? 22.486 30.282 10.154 1.00 18.02 109 ALA A C 1
ATOM 832 O O . ALA A 1 110 ? 23.277 30.556 9.229 1.00 22.69 109 ALA A O 1
ATOM 834 N N . VAL A 1 111 ? 22.773 29.421 11.139 1.00 16.88 110 VAL A N 1
ATOM 835 C CA . VAL A 1 111 ? 24.016 28.646 11.151 1.00 17.44 110 VAL A CA 1
ATOM 836 C C . VAL A 1 111 ? 23.828 27.124 10.981 1.00 15.71 110 VAL A C 1
ATOM 837 O O . VAL A 1 111 ? 24.793 26.367 10.866 1.00 18.40 110 VAL A O 1
ATOM 841 N N . TRP A 1 112 ? 22.576 26.703 10.939 1.00 16.78 111 TRP A N 1
ATOM 842 C CA . TRP A 1 112 ? 22.215 25.326 10.663 1.00 17.17 111 TRP A CA 1
ATOM 843 C C . TRP A 1 112 ? 20.723 25.288 10.312 1.00 15.93 111 TRP A C 1
ATOM 844 O O . TRP A 1 112 ? 19.909 26.091 10.795 1.00 17.89 111 TRP A O 1
ATOM 855 N N . HIS A 1 113 ? 20.376 24.414 9.383 1.00 16.85 112 HIS A N 1
ATOM 856 C CA . HIS A 1 113 ? 18.985 24.223 9.064 1.00 16.31 112 HIS A CA 1
ATOM 857 C C . HIS A 1 113 ? 18.732 22.824 8.528 1.00 16.40 112 HIS A C 1
ATOM 858 O O . HIS A 1 113 ? 19.651 22.129 8.013 1.00 22.01 112 HIS A O 1
ATOM 865 N N . THR A 1 114 ? 17.468 22.437 8.587 1.00 16.62 113 THR A N 1
ATOM 866 C CA . THR A 1 114 ? 17.056 21.162 8.037 1.00 18.68 113 THR A CA 1
ATOM 867 C C . THR A 1 114 ? 17.006 21.172 6.499 1.00 18.08 113 THR A C 1
ATOM 868 O O . THR A 1 114 ? 16.901 20.109 5.889 1.00 20.42 113 THR A O 1
ATOM 872 N N . ASN A 1 115 ? 16.895 22.362 5.908 1.00 17.56 114 ASN A N 1
ATOM 873 C CA . ASN A 1 115 ? 16.699 22.512 4.459 1.00 18.29 114 ASN A CA 1
ATOM 874 C C . ASN A 1 115 ? 15.393 21.829 4.099 1.00 19.13 114 ASN A C 1
ATOM 875 O O . ASN A 1 115 ? 15.335 21.148 3.065 1.00 20.36 114 ASN A O 1
ATOM 880 N N . THR A 1 116 ? 14.310 22.278 4.716 1.00 18.09 115 THR A N 1
ATOM 881 C CA . THR A 1 116 ? 12.986 21.710 4.516 1.00 19.03 115 THR A CA 1
ATOM 882 C C . THR A 1 116 ? 11.950 22.842 4.468 1.00 18.65 115 THR A C 1
ATOM 883 O O . THR A 1 116 ? 10.785 22.659 4.901 1.00 19.22 115 THR A O 1
ATOM 887 N N . ALA A 1 117 ? 12.347 23.958 3.821 1.00 18.86 116 ALA A N 1
ATOM 888 C CA . ALA A 1 117 ? 11.453 25.110 3.574 1.00 19.00 116 ALA A CA 1
ATOM 889 C C . ALA A 1 117 ? 10.540 24.818 2.357 1.00 21.36 116 ALA A C 1
ATOM 890 O O . ALA A 1 117 ? 10.692 25.379 1.250 1.00 29.39 116 ALA A O 1
ATOM 892 N N . VAL A 1 118 ? 9.579 23.932 2.587 1.00 24.92 117 VAL A N 1
ATOM 893 C CA . VAL A 1 118 ? 8.730 23.376 1.551 1.00 26.05 117 VAL A CA 1
ATOM 894 C C . VAL A 1 118 ? 7.430 24.114 1.377 1.00 25.87 117 VAL A C 1
ATOM 895 O O . VAL A 1 118 ? 6.827 23.960 0.349 1.00 30.82 117 VAL A O 1
ATOM 899 N N . VAL A 1 119 ? 7.018 24.949 2.331 1.00 26.03 118 VAL A N 1
ATOM 900 C CA . VAL A 1 119 ? 5.766 25.714 2.206 1.00 25.83 118 VAL A CA 1
ATOM 901 C C . VAL A 1 119 ? 6.076 27.079 1.607 1.00 36.17 118 VAL A C 1
ATOM 902 O O . VAL A 1 119 ? 6.459 27.982 2.353 1.00 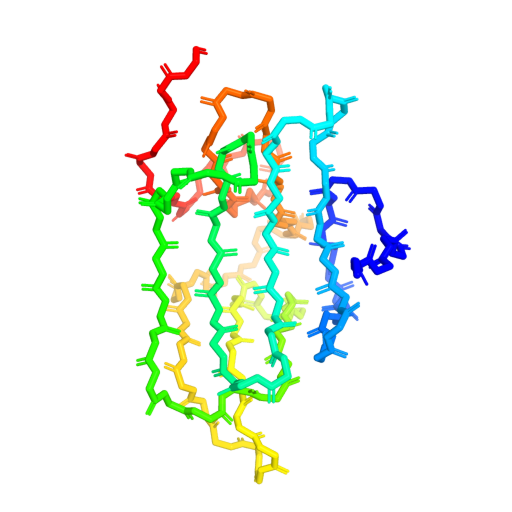30.62 118 VAL A O 1
#

CATH classificati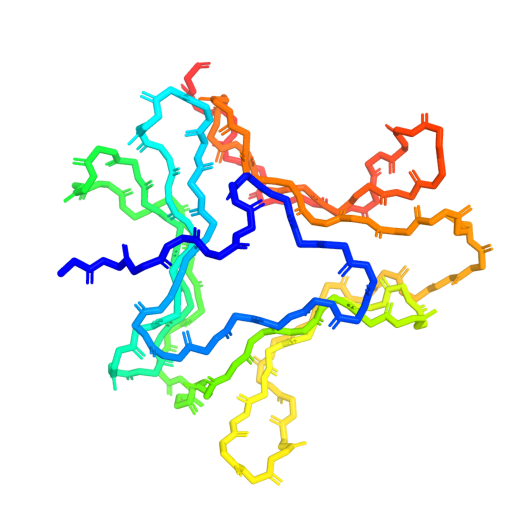on: 2.90.10.10

InterPro domains:
  IPR001480 Bulb-type lectin domain [PS50927] (8-116)
  IPR001480 Bulb-type lectin domain [SM00108] (15-118)
  IPR036426 Bulb-type lectin domain superfamily [G3DSA:2.90.10.10] (1-120)
  IPR036426 Bulb-type lectin domain superfamily [SSF51110] (11-116)

Radius of gyration: 12.85 Å; Cα contacts (8 Å, |Δi|>4): 326; chains: 1; bounding box: 31×34×28 Å